Protein AF-A0AAW2Q1H2-F1 (afdb_monomer)

Secondary structure (DSSP, 8-state):
---TT-HHHHHHHHH-TTS-EEEEE-HHHHTTPPPBTTEEEEE--TTT-----S----TT-GGGS-HHHHHHHHHHHTT-

Sequence (80 aa):
MGGGTGSLAKAIAEAFPQIHCTVLDLAPVVAGLEGRRNLKYMVGDMFHYIPSSDAVLLEWIMHNWSDEECVQILKNVKKH

pLDDT: mean 94.46, std 4.27, range [65.44, 98.38]

Radius of gyration: 12.54 Å; Cα contacts (8 Å, |Δi|>4): 104; chains: 1; bounding box: 32×26×28 Å

Solvent-accessible surface area (backbone atoms only — not comparable to full-atom values): 4865 Å² total; per-residue (Å²): 62,64,37,60,91,26,68,68,50,49,54,48,29,70,78,36,69,87,45,76,35,70,31,31,23,47,58,88,61,47,61,93,61,79,55,57,96,38,33,41,68,42,73,44,48,61,86,81,54,61,82,82,66,99,73,87,56,68,63,92,45,64,87,78,49,54,72,68,53,38,52,50,37,53,52,43,66,65,75,107

Foldseek 3Di:
DQCFLPPVVVVCCVVCVPAAEEAEDACVRCPPRCADRRYYYDHDDLLPADDDDPDDDDPPNQVVDDPVSSVSSVVRVPPD

Nearest PDB structures (foldseek):
  6cig-assembly1_A  TM=9.945E-01  e=1.792E-06  Medicago sativa
  1zg3-assembly1_A  TM=9.400E-01  e=4.532E-06  Medicago truncatula
  4pgh-assembly2_C  TM=9.501E-01  e=1.851E-04  Sorghum bicolor
  6nei-assembly1_B  TM=9.296E-01  e=2.578E-04  Thalictrum flavum subsp. glaucum
  6iwt-assembly1_B  TM=9.453E-01  e=2.413E-04  Kitagawia praeruptora

InterPro domains:
  IPR001077 O-methyltransferase, C-terminal domain [PF00891] (1-79)
  IPR016461 O-methyltransferase-like [PS51683] (1-80)
  IPR016461 O-methyltransferase-like [PTHR11746] (2-79)
  IPR029063 S-adenosyl-L-methionine-dependent methyltransferase superfamily [G3DSA:3.40.50.150] (1-80)
  IPR029063 S-adenosyl-L-methionine-dependent methyltransferase superfamily [SSF53335] (2-80)

Organism: Sesamum radiatum (NCBI:txid300843)

Mean predicted aligned error: 2.71 Å

Structure (mmCIF, N/CA/C/O backbone):
data_AF-A0AAW2Q1H2-F1
#
_entry.id   AF-A0AAW2Q1H2-F1
#
loop_
_atom_site.group_PDB
_atom_site.id
_atom_site.type_symbol
_atom_site.label_atom_id
_atom_site.label_alt_id
_atom_site.label_comp_id
_atom_site.label_asym_id
_atom_site.label_entity_id
_atom_site.label_seq_id
_atom_site.pdbx_PDB_ins_code
_atom_site.Cartn_x
_atom_site.Cartn_y
_atom_site.Cartn_z
_atom_site.occupancy
_atom_site.B_iso_or_equiv
_atom_site.auth_seq_id
_atom_site.auth_comp_id
_atom_site.auth_asym_id
_atom_site.auth_atom_id
_atom_site.pdbx_PDB_model_num
ATOM 1 N N . MET A 1 1 ? -0.796 0.784 0.556 1.00 92.06 1 MET A N 1
ATOM 2 C CA . MET A 1 1 ? -0.633 1.177 -0.862 1.00 92.06 1 MET A CA 1
ATOM 3 C C . MET A 1 1 ? 0.245 0.144 -1.529 1.00 92.06 1 MET A C 1
ATOM 5 O O . MET A 1 1 ? 1.173 -0.302 -0.866 1.00 92.06 1 MET A O 1
ATOM 9 N N . GLY A 1 2 ? -0.074 -0.268 -2.758 1.00 86.50 2 GLY A N 1
ATOM 10 C CA . GLY A 1 2 ? 0.574 -1.429 -3.379 1.00 86.50 2 GLY A CA 1
ATOM 11 C C . GLY A 1 2 ? 0.380 -2.697 -2.537 1.00 86.50 2 GLY A C 1
ATOM 12 O O . GLY A 1 2 ? 1.299 -3.479 -2.333 1.00 86.50 2 GLY A O 1
ATOM 13 N N . GLY A 1 3 ? -0.798 -2.837 -1.920 1.00 86.75 3 GLY A N 1
ATOM 14 C CA . GLY A 1 3 ? -1.053 -3.886 -0.926 1.00 86.75 3 GLY A CA 1
ATOM 15 C C . GLY A 1 3 ? -1.287 -5.275 -1.525 1.00 86.75 3 GLY A C 1
ATOM 16 O O . GLY A 1 3 ? -1.653 -6.197 -0.789 1.00 86.75 3 GLY A O 1
ATOM 17 N N . GLY A 1 4 ? -1.149 -5.425 -2.844 1.00 92.31 4 GLY A N 1
ATOM 18 C CA . GLY A 1 4 ? -1.377 -6.665 -3.563 1.00 92.31 4 GLY A CA 1
ATOM 19 C C . GLY A 1 4 ? -2.796 -7.185 -3.353 1.00 92.31 4 GLY A C 1
ATOM 20 O O . GLY A 1 4 ? -3.783 -6.448 -3.375 1.00 92.31 4 GLY A O 1
ATOM 21 N N . THR A 1 5 ? -2.902 -8.477 -3.050 1.00 94.06 5 THR A N 1
ATOM 22 C CA . THR A 1 5 ? -4.178 -9.132 -2.718 1.00 94.06 5 THR A CA 1
ATOM 23 C C . THR A 1 5 ? -4.636 -8.888 -1.271 1.00 94.06 5 THR A C 1
ATOM 25 O O . THR A 1 5 ? -5.654 -9.438 -0.826 1.00 94.06 5 THR A O 1
ATOM 28 N N . GLY A 1 6 ? -3.925 -8.035 -0.524 1.00 94.88 6 GLY A N 1
ATOM 29 C CA . GLY A 1 6 ? -4.344 -7.513 0.773 1.00 94.88 6 GLY A CA 1
ATOM 30 C C . GLY A 1 6 ? -4.015 -8.389 1.980 1.00 94.88 6 GLY A C 1
ATOM 31 O O . GLY A 1 6 ? -4.700 -8.261 2.987 1.00 94.88 6 GLY A O 1
ATOM 32 N N . SER A 1 7 ? -3.020 -9.281 1.913 1.00 95.31 7 SER A N 1
ATOM 33 C CA . SER A 1 7 ? -2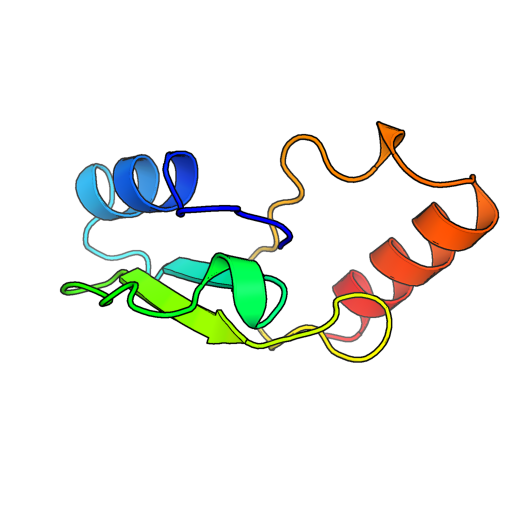.678 -10.202 3.016 1.00 95.31 7 SER A CA 1
ATOM 34 C C . SER A 1 7 ? -2.462 -9.488 4.355 1.00 95.31 7 SER A C 1
ATOM 36 O O . SER A 1 7 ? -3.104 -9.839 5.345 1.00 95.31 7 SER A O 1
ATOM 38 N N . LEU A 1 8 ? -1.634 -8.439 4.384 1.00 95.88 8 LEU A N 1
ATOM 39 C CA . LEU A 1 8 ? -1.390 -7.671 5.606 1.00 95.88 8 LEU A CA 1
ATOM 40 C C . LEU A 1 8 ? -2.632 -6.891 6.061 1.00 95.88 8 LEU A C 1
ATOM 42 O O . LEU A 1 8 ? -2.971 -6.887 7.241 1.00 95.88 8 LEU A O 1
ATOM 46 N N . ALA A 1 9 ? -3.364 -6.287 5.123 1.00 96.69 9 ALA A N 1
ATOM 47 C CA . ALA A 1 9 ? -4.593 -5.560 5.436 1.00 96.69 9 ALA A CA 1
ATOM 48 C C . ALA A 1 9 ? -5.688 -6.474 6.016 1.00 96.69 9 ALA A C 1
ATOM 50 O O . ALA A 1 9 ? -6.408 -6.054 6.916 1.00 96.69 9 ALA A O 1
ATOM 51 N N . LYS A 1 10 ? -5.788 -7.730 5.555 1.00 96.12 10 LYS A N 1
ATOM 52 C CA . LYS A 1 10 ? -6.676 -8.752 6.135 1.00 96.12 10 LYS A CA 1
ATOM 53 C C . LYS A 1 10 ? -6.295 -9.052 7.580 1.00 96.12 10 LYS A C 1
ATOM 55 O O . LYS A 1 10 ? -7.163 -8.995 8.443 1.00 96.12 10 LYS A O 1
ATOM 60 N N . ALA A 1 11 ? -5.010 -9.289 7.847 1.00 96.62 11 ALA A N 1
ATOM 61 C CA . ALA A 1 11 ? -4.528 -9.555 9.201 1.00 96.62 11 ALA A CA 1
ATOM 62 C C . ALA A 1 11 ? -4.813 -8.379 10.155 1.00 96.62 11 ALA A C 1
ATOM 64 O O . ALA A 1 11 ? -5.293 -8.590 11.267 1.00 96.62 11 ALA A O 1
ATOM 65 N N . ILE A 1 12 ? -4.590 -7.137 9.706 1.00 96.88 12 ILE A N 1
ATOM 66 C CA . ILE A 1 12 ? -4.912 -5.931 10.488 1.00 96.88 12 ILE A CA 1
ATOM 67 C C . ILE A 1 12 ? -6.421 -5.831 10.733 1.00 96.88 12 ILE A C 1
ATOM 69 O O . ILE A 1 12 ? -6.839 -5.634 11.871 1.00 96.88 12 ILE A O 1
ATOM 73 N N . ALA A 1 13 ? -7.242 -5.993 9.693 1.00 97.00 13 ALA A N 1
ATOM 74 C CA . ALA A 1 13 ? -8.695 -5.894 9.798 1.00 97.00 13 ALA A CA 1
ATOM 75 C C . ALA A 1 13 ? -9.301 -6.968 10.721 1.00 97.00 13 ALA A C 1
ATOM 77 O O . ALA A 1 13 ? -10.304 -6.708 11.388 1.00 97.00 13 ALA A O 1
ATOM 78 N N . GLU A 1 14 ? -8.702 -8.161 10.772 1.00 96.00 14 GLU A N 1
ATOM 79 C CA . GLU A 1 14 ? -9.095 -9.249 11.673 1.00 96.00 14 GLU A CA 1
ATOM 80 C C . GLU A 1 14 ? -8.666 -8.996 13.121 1.00 96.00 14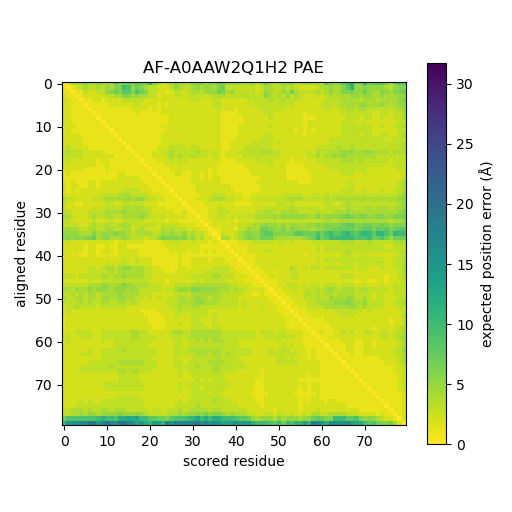 GLU A C 1
ATOM 82 O O . GLU A 1 14 ? -9.467 -9.204 14.033 1.00 96.00 14 GLU A O 1
ATOM 87 N N . ALA A 1 15 ? -7.435 -8.524 13.335 1.00 97.94 15 ALA A N 1
ATOM 88 C CA . ALA A 1 15 ? -6.910 -8.225 14.666 1.00 97.94 15 ALA A CA 1
ATOM 89 C C . ALA A 1 15 ? -7.558 -6.979 15.296 1.00 97.94 15 ALA A C 1
ATOM 91 O O . ALA A 1 15 ? -7.721 -6.914 16.514 1.00 97.94 15 ALA A O 1
ATOM 92 N N . PHE A 1 16 ? -7.953 -6.005 14.471 1.00 97.50 16 PHE A N 1
ATOM 93 C CA . PHE A 1 16 ? -8.515 -4.726 14.903 1.00 97.50 16 PHE A CA 1
ATOM 94 C C . PHE A 1 16 ? -9.812 -4.404 14.140 1.00 97.50 16 PHE A C 1
ATOM 96 O O . PHE A 1 16 ? -9.805 -3.586 13.216 1.00 97.50 16 PHE A O 1
ATOM 103 N N . PRO A 1 17 ? -10.957 -5.002 14.525 1.00 96.56 17 PRO A N 1
ATOM 104 C CA . PRO A 1 17 ? -12.233 -4.830 13.820 1.00 96.56 17 PRO A CA 1
ATOM 105 C C . PRO A 1 17 ? -12.740 -3.382 13.724 1.00 96.56 17 PRO A C 1
ATOM 107 O O . PRO A 1 17 ? -13.577 -3.075 12.879 1.00 96.56 17 PRO A O 1
ATOM 110 N N . GLN A 1 18 ? -12.256 -2.496 14.596 1.00 97.25 18 GLN A N 1
ATOM 111 C CA . GLN A 1 18 ? -12.569 -1.067 14.613 1.00 97.25 18 GLN A CA 1
ATOM 112 C C . GLN A 1 18 ? -11.783 -0.250 13.575 1.00 97.25 18 GLN A C 1
ATOM 114 O O . GLN A 1 18 ? -12.185 0.866 13.246 1.00 97.25 18 GLN A O 1
ATOM 119 N N . ILE A 1 19 ? -10.665 -0.778 13.068 1.00 97.12 19 ILE A N 1
ATOM 120 C CA . ILE A 1 19 ? -9.846 -0.112 12.052 1.00 97.12 19 ILE A CA 1
ATOM 121 C C . ILE A 1 19 ? -10.422 -0.437 10.677 1.00 97.12 19 ILE A C 1
ATOM 123 O O . ILE A 1 19 ? -10.627 -1.602 10.342 1.00 97.12 19 ILE A O 1
ATOM 127 N N . HIS A 1 20 ? -10.655 0.595 9.867 1.00 97.25 20 HIS A N 1
ATOM 128 C CA . HIS A 1 20 ? -11.036 0.433 8.468 1.00 97.25 20 HIS A CA 1
ATOM 129 C C . HIS A 1 20 ? -9.781 0.397 7.598 1.00 97.25 20 HIS A C 1
ATOM 131 O O . HIS A 1 20 ? -8.980 1.328 7.603 1.00 97.25 20 HIS A O 1
ATOM 137 N N . CYS A 1 21 ? -9.619 -0.675 6.833 1.00 97.69 21 CYS A N 1
ATOM 138 C CA . CYS A 1 21 ? -8.491 -0.877 5.941 1.00 97.69 21 CYS A CA 1
ATOM 139 C C . CYS A 1 21 ? -8.921 -0.714 4.482 1.00 97.69 21 CYS A C 1
ATOM 141 O O . CYS A 1 21 ? -9.935 -1.266 4.049 1.00 97.69 21 CYS A O 1
ATOM 143 N N . THR A 1 22 ? -8.088 -0.028 3.702 1.00 97.19 22 THR A N 1
ATOM 144 C CA . THR A 1 22 ? -8.232 0.070 2.248 1.00 97.19 22 THR A CA 1
ATOM 145 C C . THR A 1 22 ? -6.954 -0.425 1.587 1.00 97.19 22 THR A C 1
ATOM 147 O O . THR A 1 22 ? -5.868 0.098 1.839 1.00 97.19 22 THR A O 1
ATOM 150 N N . VAL A 1 23 ? -7.078 -1.432 0.727 1.00 97.00 23 VAL A N 1
ATOM 151 C CA . VAL A 1 23 ? -6.002 -1.883 -0.158 1.00 97.00 23 VAL A CA 1
ATOM 152 C C . VAL A 1 23 ? -6.149 -1.141 -1.473 1.00 97.00 23 VAL A C 1
ATOM 154 O O . VAL A 1 23 ? -7.110 -1.370 -2.201 1.00 97.00 23 VAL A O 1
ATOM 157 N N . LEU A 1 24 ? -5.207 -0.247 -1.761 1.00 96.50 24 LEU A N 1
ATOM 158 C CA . LEU A 1 24 ? -5.101 0.410 -3.058 1.00 96.50 24 LEU A CA 1
ATOM 159 C C . LEU A 1 24 ? -3.989 -0.238 -3.873 1.00 96.50 24 LEU A C 1
ATOM 161 O O . LEU A 1 24 ? -2.850 -0.304 -3.398 1.00 96.50 24 LEU A O 1
ATOM 165 N N . ASP A 1 25 ? -4.335 -0.687 -5.075 1.00 96.25 25 ASP A N 1
ATOM 166 C CA . ASP A 1 25 ? -3.407 -1.250 -6.055 1.00 96.25 25 ASP A CA 1
ATOM 167 C C . ASP A 1 25 ? -3.922 -1.032 -7.490 1.00 96.25 25 ASP A C 1
ATOM 169 O O . ASP A 1 25 ? -5.024 -0.513 -7.703 1.00 96.25 25 ASP A O 1
ATOM 173 N N . LEU A 1 26 ? -3.134 -1.432 -8.485 1.00 96.12 26 LEU A N 1
ATOM 174 C CA . LEU A 1 26 ? -3.506 -1.319 -9.892 1.00 96.12 26 LEU A CA 1
ATOM 175 C C . LEU A 1 26 ? -4.700 -2.222 -10.235 1.00 96.12 26 LEU A C 1
ATOM 177 O O . LEU A 1 26 ? -4.903 -3.281 -9.640 1.00 96.12 26 LEU A O 1
ATOM 181 N N . ALA A 1 27 ? -5.468 -1.836 -11.260 1.00 95.56 27 ALA A N 1
ATOM 182 C CA . ALA A 1 27 ? -6.678 -2.556 -11.670 1.00 95.56 27 ALA A CA 1
ATOM 183 C C . ALA A 1 27 ? -6.471 -4.068 -11.884 1.00 95.56 27 ALA A C 1
ATOM 185 O O . ALA A 1 27 ? -7.281 -4.835 -11.365 1.00 95.56 27 ALA A O 1
ATOM 186 N N . PRO A 1 28 ? -5.398 -4.533 -12.561 1.00 95.88 28 PRO A N 1
ATOM 187 C CA . PRO A 1 28 ? -5.175 -5.966 -12.756 1.00 95.88 28 PRO A CA 1
ATOM 188 C C . PRO A 1 28 ? -4.933 -6.739 -11.453 1.00 95.88 28 PRO A C 1
ATOM 190 O O . PRO A 1 28 ? -5.169 -7.940 -11.414 1.00 95.88 28 PRO A O 1
ATOM 193 N N . VAL A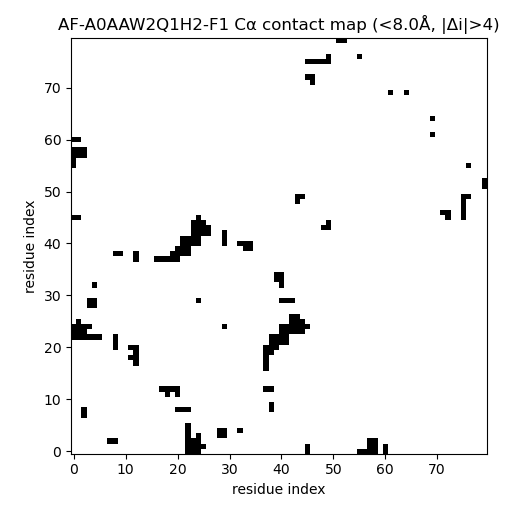 1 29 ? -4.463 -6.068 -10.397 1.00 95.44 29 VAL A N 1
ATOM 194 C CA . VAL A 1 29 ? -4.117 -6.696 -9.114 1.00 95.44 29 VAL A CA 1
ATOM 195 C C . VAL A 1 29 ? -5.355 -6.899 -8.245 1.00 95.44 29 VAL 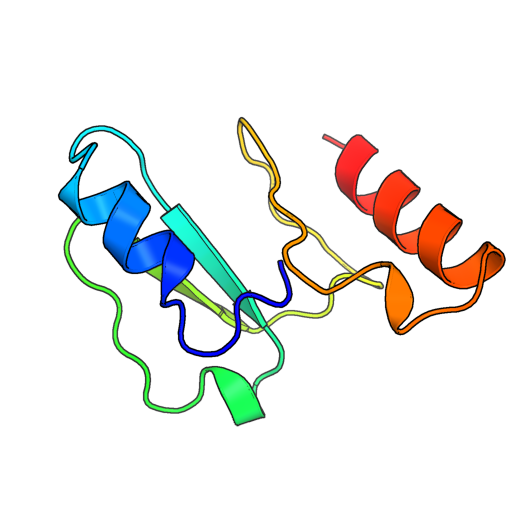A C 1
ATOM 197 O O . VAL A 1 29 ? -5.509 -7.949 -7.625 1.00 95.44 29 VAL A O 1
ATOM 200 N N . VAL A 1 30 ? -6.248 -5.906 -8.203 1.00 94.38 30 VAL A N 1
ATOM 201 C CA . VAL A 1 30 ? -7.468 -5.962 -7.377 1.00 94.38 30 VAL A CA 1
ATOM 202 C C . VAL A 1 30 ? -8.706 -6.446 -8.133 1.00 94.38 30 VAL A C 1
ATOM 204 O O . VAL A 1 30 ? -9.778 -6.559 -7.540 1.00 94.38 30 VAL A O 1
ATOM 207 N N . ALA A 1 31 ? -8.585 -6.748 -9.428 1.00 94.44 31 ALA A N 1
ATOM 208 C CA . ALA A 1 31 ? -9.680 -7.286 -10.226 1.00 94.44 31 ALA A CA 1
ATOM 209 C C . ALA A 1 31 ? -10.240 -8.578 -9.604 1.00 94.44 31 ALA A C 1
ATOM 211 O O . ALA A 1 31 ? -9.510 -9.532 -9.344 1.00 94.44 31 ALA A O 1
ATOM 212 N N . GLY A 1 32 ? -11.554 -8.604 -9.368 1.00 93.44 32 GLY A N 1
ATOM 213 C CA . GLY A 1 32 ? -12.246 -9.755 -8.779 1.00 93.44 32 GLY A CA 1
ATOM 214 C C . GLY A 1 32 ? -12.038 -9.939 -7.271 1.00 93.44 32 GLY A C 1
ATOM 215 O O . GLY A 1 32 ? -12.559 -10.901 -6.712 1.00 93.44 32 GLY A O 1
ATOM 216 N N . LEU A 1 33 ? -11.310 -9.041 -6.597 1.00 95.62 33 LEU A N 1
ATOM 217 C CA . LEU A 1 33 ? -11.207 -9.060 -5.140 1.00 95.62 33 LEU A CA 1
ATOM 218 C C . LEU A 1 33 ? -12.401 -8.347 -4.509 1.00 95.62 33 LEU A C 1
ATOM 220 O O . LEU A 1 33 ? -12.680 -7.182 -4.793 1.00 95.62 33 LEU A O 1
ATOM 224 N N . GLU A 1 34 ? -13.069 -9.037 -3.592 1.00 93.75 34 GLU A N 1
ATOM 225 C CA . GLU A 1 34 ? -14.171 -8.479 -2.818 1.00 93.75 34 GLU A CA 1
ATOM 226 C C . GLU A 1 34 ? -13.710 -8.111 -1.405 1.00 93.75 34 GLU A C 1
ATOM 228 O O . GLU A 1 34 ? -13.051 -8.886 -0.706 1.00 93.75 34 GLU A O 1
ATOM 233 N N . GLY A 1 35 ? -14.061 -6.896 -0.980 1.00 93.00 35 GLY A N 1
ATOM 234 C CA . GLY A 1 35 ? -13.856 -6.449 0.394 1.00 93.00 35 GLY A CA 1
ATOM 235 C C . GLY A 1 35 ? -14.764 -7.195 1.374 1.00 93.00 35 GLY A C 1
ATOM 236 O O . GLY A 1 35 ? -15.753 -7.820 0.995 1.00 93.00 35 GLY A O 1
ATOM 237 N N . ARG A 1 36 ? -14.464 -7.101 2.669 1.00 90.56 36 ARG A N 1
ATOM 238 C CA . ARG A 1 36 ? -15.288 -7.711 3.719 1.00 90.56 36 ARG A CA 1
ATOM 239 C C . ARG A 1 36 ? -15.248 -6.880 4.990 1.00 90.56 36 ARG A C 1
ATOM 241 O O . ARG A 1 36 ? -14.169 -6.584 5.491 1.00 90.56 36 ARG A O 1
ATOM 248 N N . ARG A 1 37 ? -16.425 -6.604 5.569 1.00 92.94 37 ARG A N 1
ATOM 249 C CA . ARG A 1 37 ? -16.586 -5.845 6.825 1.00 92.94 37 ARG A CA 1
ATOM 250 C C . ARG A 1 37 ? -15.833 -4.506 6.765 1.00 92.94 37 ARG A C 1
ATOM 252 O O . ARG A 1 37 ? -16.274 -3.591 6.080 1.00 92.94 37 ARG A O 1
ATOM 259 N N . ASN A 1 38 ? -14.707 -4.420 7.459 1.00 96.88 38 ASN A N 1
ATOM 260 C CA . ASN A 1 38 ? -13.843 -3.257 7.606 1.00 96.88 38 ASN A CA 1
ATOM 261 C C . ASN A 1 38 ? -12.685 -3.214 6.588 1.00 96.88 38 ASN A C 1
ATOM 263 O O . ASN A 1 38 ? -11.866 -2.308 6.664 1.00 96.88 38 ASN A O 1
ATOM 267 N N . LEU A 1 39 ? -12.616 -4.141 5.626 1.00 97.62 39 LEU A N 1
ATOM 268 C CA . LEU A 1 39 ? -11.625 -4.155 4.546 1.00 97.62 39 LEU A CA 1
ATOM 269 C C . LEU A 1 39 ? -12.267 -3.835 3.189 1.00 97.62 39 LEU A C 1
ATOM 271 O O . LEU A 1 39 ? -13.243 -4.479 2.797 1.00 97.62 39 LEU A O 1
ATOM 275 N N . LYS A 1 40 ? -11.676 -2.902 2.438 1.00 97.31 40 LYS A N 1
ATOM 276 C CA . LYS A 1 40 ? -12.064 -2.548 1.062 1.00 97.31 40 LYS A CA 1
ATOM 277 C C . LYS A 1 40 ? -10.876 -2.633 0.104 1.00 97.31 40 LYS A C 1
ATOM 279 O O . LYS A 1 40 ? -9.734 -2.430 0.510 1.00 97.31 40 LYS A O 1
ATOM 284 N N . TYR A 1 41 ? -11.169 -2.872 -1.171 1.00 97.12 41 TYR A N 1
ATOM 285 C CA . TYR A 1 41 ? -10.207 -2.777 -2.268 1.00 97.12 41 TYR A CA 1
ATOM 286 C C . TYR A 1 41 ? -10.530 -1.561 -3.131 1.00 97.12 41 TYR A C 1
ATOM 288 O O . TYR A 1 41 ? -11.697 -1.260 -3.380 1.00 97.12 41 TYR A O 1
ATOM 296 N N . MET A 1 42 ? -9.492 -0.861 -3.571 1.00 95.62 42 MET A N 1
ATOM 297 C CA . MET A 1 42 ? -9.590 0.325 -4.404 1.00 95.62 42 MET A CA 1
ATOM 298 C C . MET A 1 42 ? -8.589 0.221 -5.548 1.00 95.62 42 MET A C 1
ATOM 300 O O . MET A 1 42 ? -7.417 -0.080 -5.343 1.00 95.62 42 MET A O 1
ATOM 304 N N . VAL 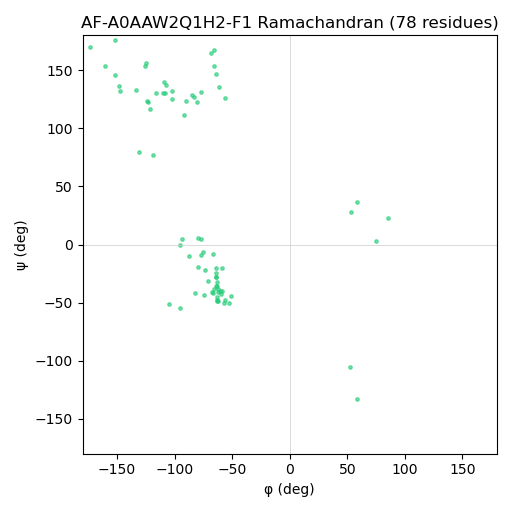A 1 43 ? -9.055 0.500 -6.759 1.00 95.81 43 VAL A N 1
ATOM 305 C CA . VAL A 1 43 ? -8.171 0.671 -7.910 1.00 95.81 43 VAL A CA 1
ATOM 306 C C . VAL A 1 43 ? -7.530 2.050 -7.824 1.00 95.81 43 VAL A C 1
ATOM 308 O O . VAL A 1 43 ? -8.238 3.044 -7.649 1.00 9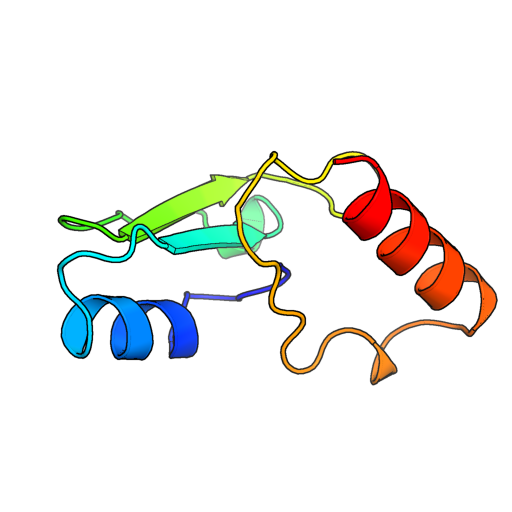5.81 43 VAL A O 1
ATOM 311 N N . GLY A 1 44 ? -6.213 2.133 -7.977 1.00 94.44 44 GLY A N 1
ATOM 312 C CA . GLY A 1 44 ? -5.531 3.418 -8.026 1.00 94.44 44 GLY A CA 1
ATOM 313 C C . GLY A 1 44 ? -4.052 3.319 -8.360 1.00 94.44 44 GLY A C 1
ATOM 314 O O . GLY A 1 44 ? -3.462 2.243 -8.358 1.00 94.44 44 GLY A O 1
ATOM 315 N N . ASP A 1 45 ? -3.467 4.483 -8.619 1.00 94.44 45 ASP A N 1
ATOM 316 C CA . ASP A 1 45 ? -2.037 4.657 -8.835 1.00 94.44 45 ASP A CA 1
ATOM 317 C C . ASP A 1 45 ? -1.486 5.654 -7.807 1.00 94.44 45 ASP A C 1
ATOM 319 O O . ASP A 1 45 ? -1.851 6.833 -7.791 1.00 94.44 45 ASP A O 1
ATOM 323 N N . MET A 1 46 ? -0.582 5.165 -6.957 1.00 93.38 46 MET A N 1
ATOM 324 C CA . MET A 1 46 ? 0.046 5.929 -5.877 1.00 93.38 46 MET A CA 1
ATOM 325 C C . MET A 1 46 ? 0.918 7.100 -6.362 1.00 93.38 46 MET A C 1
ATOM 327 O O . MET A 1 46 ? 1.158 8.038 -5.596 1.00 93.38 46 MET A O 1
ATOM 331 N N . PHE A 1 47 ? 1.361 7.094 -7.624 1.00 94.69 47 PHE A N 1
ATOM 332 C CA . PHE A 1 47 ? 2.073 8.227 -8.223 1.00 94.69 47 PHE A CA 1
ATOM 333 C C . PHE A 1 47 ? 1.153 9.409 -8.537 1.00 94.69 47 PHE A C 1
ATOM 335 O O . PHE A 1 47 ? 1.624 10.550 -8.597 1.00 94.69 47 PHE A O 1
ATOM 342 N N . HIS A 1 48 ? -0.148 9.152 -8.676 1.00 92.00 48 HIS A N 1
ATOM 343 C CA . HIS A 1 48 ? -1.151 10.147 -9.039 1.00 92.00 48 HIS A CA 1
ATOM 344 C C . HIS A 1 48 ? -2.006 10.568 -7.844 1.00 92.00 48 HIS A C 1
ATOM 346 O O . HIS A 1 48 ? -2.150 11.763 -7.578 1.00 92.00 48 HIS A O 1
ATOM 352 N N . TYR A 1 49 ? -2.576 9.603 -7.118 1.00 88.25 49 TYR A N 1
ATOM 353 C CA . TYR A 1 49 ? -3.526 9.875 -6.046 1.00 88.25 49 TYR A CA 1
ATOM 354 C C . TYR A 1 49 ? -3.446 8.836 -4.928 1.00 88.25 49 TYR A C 1
ATOM 356 O O . TYR A 1 49 ? -3.413 7.629 -5.167 1.00 88.25 49 TYR A O 1
ATOM 364 N N . ILE A 1 50 ? -3.470 9.328 -3.690 1.00 90.31 50 ILE A N 1
ATOM 365 C CA . ILE A 1 50 ? -3.555 8.522 -2.475 1.00 90.31 50 ILE A CA 1
ATOM 366 C C . ILE A 1 50 ? -4.775 9.023 -1.695 1.00 90.31 50 ILE A C 1
ATOM 368 O O . ILE A 1 50 ? -4.849 10.222 -1.424 1.00 90.31 50 ILE A O 1
ATOM 372 N N . PRO A 1 51 ? -5.750 8.159 -1.365 1.00 89.88 51 PRO A N 1
ATOM 373 C CA . PRO A 1 51 ? -6.918 8.570 -0.600 1.00 89.88 51 PRO A CA 1
ATOM 374 C C . PRO A 1 51 ? -6.517 9.030 0.804 1.00 89.88 51 PRO A C 1
ATOM 376 O O . PRO A 1 51 ? -5.581 8.497 1.396 1.00 89.88 51 PRO A O 1
ATOM 379 N N . SER A 1 52 ? -7.250 10.007 1.340 1.00 91.00 52 SER A N 1
ATOM 380 C CA . SER A 1 52 ? -7.069 10.465 2.720 1.00 91.00 52 SER A CA 1
ATOM 381 C C . SER A 1 52 ? -7.351 9.320 3.703 1.00 91.00 52 SER A C 1
ATOM 383 O O . SER A 1 52 ? -8.317 8.568 3.541 1.00 91.00 52 SER A O 1
ATOM 385 N N . SER A 1 53 ? -6.481 9.174 4.699 1.00 93.81 53 SER A N 1
ATOM 386 C CA . SER A 1 53 ? -6.521 8.116 5.711 1.00 93.81 53 SER A CA 1
ATOM 387 C C . SER A 1 53 ? -5.696 8.527 6.925 1.00 93.81 53 SER A C 1
ATOM 389 O O . SER A 1 53 ? -4.706 9.235 6.758 1.00 93.81 53 SER A O 1
ATOM 391 N N . ASP A 1 54 ? -6.025 8.007 8.106 1.00 95.88 54 ASP A N 1
ATOM 392 C CA . ASP A 1 54 ? -5.280 8.306 9.340 1.00 95.88 54 ASP A CA 1
ATOM 393 C C . ASP A 1 54 ? -3.826 7.802 9.308 1.00 95.88 54 ASP A C 1
ATOM 395 O O . ASP A 1 54 ? -2.951 8.352 9.973 1.00 95.88 54 ASP A O 1
ATOM 399 N N . ALA A 1 55 ? -3.557 6.741 8.541 1.00 94.94 55 ALA A N 1
ATOM 400 C CA . ALA A 1 55 ? -2.222 6.188 8.355 1.00 94.94 55 ALA A CA 1
ATOM 401 C C . ALA A 1 55 ? -2.090 5.498 6.994 1.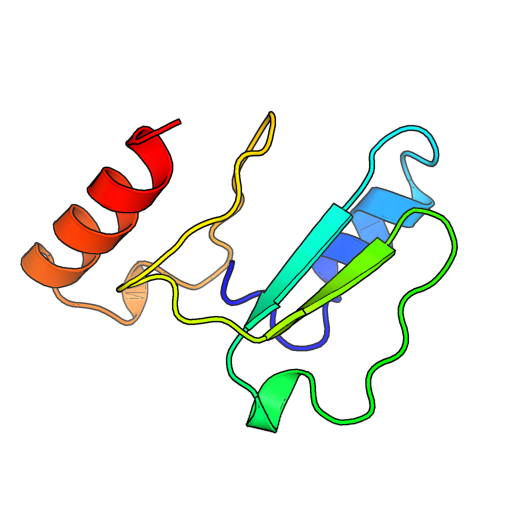00 94.94 55 ALA A C 1
ATOM 403 O O . ALA A 1 55 ? -3.015 4.836 6.520 1.00 94.94 55 ALA A O 1
ATOM 404 N N . VAL A 1 56 ? -0.894 5.587 6.406 1.00 95.50 56 VAL A N 1
ATOM 405 C CA . VAL A 1 56 ? -0.544 4.906 5.156 1.00 95.50 56 VAL A CA 1
ATOM 406 C C . VAL A 1 56 ? 0.559 3.888 5.409 1.00 95.50 56 VAL A C 1
ATOM 408 O O . VAL A 1 56 ? 1.599 4.209 5.978 1.00 95.50 56 VAL A O 1
ATOM 411 N N . LEU A 1 57 ? 0.345 2.663 4.926 1.00 95.56 57 LEU A N 1
ATOM 412 C CA . LEU A 1 57 ? 1.338 1.595 4.955 1.00 95.56 57 LEU A CA 1
ATOM 413 C C . LEU A 1 57 ? 1.878 1.307 3.548 1.00 95.56 57 LEU A C 1
ATOM 415 O O . LEU A 1 57 ? 1.105 1.126 2.599 1.00 95.56 57 LEU A O 1
ATOM 419 N N . LEU A 1 58 ? 3.205 1.259 3.439 1.00 95.25 58 LEU A N 1
ATOM 420 C CA . LEU A 1 58 ? 3.974 0.982 2.223 1.00 95.25 58 LEU A CA 1
ATOM 421 C C . LEU A 1 58 ? 4.813 -0.283 2.448 1.00 95.25 5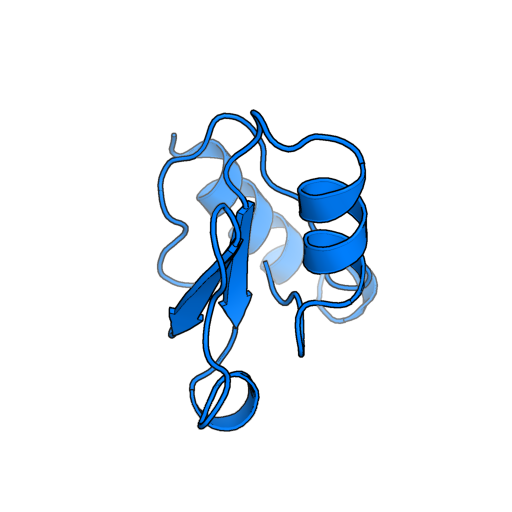8 LEU A C 1
ATOM 423 O O . LEU A 1 58 ? 6.007 -0.219 2.727 1.00 95.25 58 LEU A O 1
ATOM 427 N N . GLU A 1 59 ? 4.163 -1.441 2.382 1.00 93.25 59 GLU A N 1
ATOM 428 C CA . GLU A 1 59 ? 4.811 -2.741 2.555 1.00 93.25 59 GLU A CA 1
ATOM 429 C C . GLU A 1 59 ? 5.506 -3.158 1.252 1.00 93.25 59 GLU A C 1
ATOM 431 O O . GLU A 1 59 ? 4.858 -3.258 0.218 1.00 93.25 59 GLU A O 1
ATOM 436 N N . TRP A 1 60 ? 6.818 -3.417 1.298 1.00 93.31 60 TRP A N 1
ATOM 437 C CA . TRP A 1 60 ? 7.596 -3.877 0.138 1.00 93.31 60 TRP A CA 1
ATOM 438 C C . TRP A 1 60 ? 7.463 -2.982 -1.123 1.00 93.31 60 TRP A C 1
ATOM 440 O O . TRP A 1 60 ? 7.634 -3.451 -2.242 1.00 93.31 60 TRP A O 1
ATOM 450 N N . ILE A 1 61 ? 7.196 -1.678 -0.949 1.00 94.75 61 ILE A N 1
ATOM 451 C CA . ILE A 1 61 ? 7.019 -0.733 -2.069 1.00 94.75 61 ILE A CA 1
ATOM 452 C C . ILE A 1 61 ? 8.300 0.021 -2.400 1.00 94.75 61 ILE A C 1
ATOM 454 O O . ILE A 1 61 ? 8.742 0.015 -3.542 1.00 94.75 61 ILE A O 1
ATOM 458 N N . MET A 1 62 ? 8.890 0.686 -1.406 1.00 95.94 62 MET A N 1
ATOM 459 C CA . MET A 1 62 ? 9.912 1.713 -1.645 1.00 95.94 62 MET A CA 1
ATOM 460 C C . MET A 1 62 ? 11.188 1.169 -2.299 1.00 95.94 62 MET A C 1
ATOM 462 O O . MET A 1 62 ? 11.842 1.888 -3.033 1.00 95.94 62 MET A O 1
ATOM 466 N N . HIS A 1 63 ? 11.531 -0.105 -2.094 1.00 95.69 63 HIS A N 1
ATOM 467 C CA . HIS A 1 63 ? 12.736 -0.693 -2.693 1.00 95.69 63 HIS A CA 1
ATOM 468 C C . HIS A 1 63 ? 12.604 -1.010 -4.194 1.00 95.69 63 HIS A C 1
ATOM 470 O O . HIS A 1 63 ? 13.586 -1.426 -4.800 1.00 95.69 63 HIS A O 1
ATOM 476 N N . ASN A 1 64 ? 11.413 -0.858 -4.788 1.00 95.81 64 ASN A N 1
ATOM 477 C CA . ASN A 1 64 ? 11.187 -1.107 -6.217 1.00 95.81 64 ASN A CA 1
ATOM 478 C C . ASN A 1 64 ? 11.469 0.118 -7.097 1.00 95.81 64 ASN A C 1
ATOM 480 O O . ASN A 1 64 ? 11.457 -0.008 -8.319 1.00 95.81 64 ASN A O 1
ATOM 484 N N . TRP A 1 65 ? 11.671 1.287 -6.489 1.00 97.06 65 TRP A N 1
ATOM 485 C CA . TRP A 1 65 ? 11.652 2.578 -7.171 1.00 97.06 65 TRP A CA 1
ATOM 486 C C . TRP A 1 65 ? 12.946 3.352 -6.932 1.00 97.06 65 TRP A C 1
ATOM 488 O O . TRP A 1 65 ? 13.628 3.129 -5.930 1.00 97.06 65 TRP A O 1
ATOM 498 N N . SER A 1 66 ? 13.276 4.277 -7.837 1.00 98.38 66 SER A N 1
ATOM 499 C CA . SER A 1 66 ? 14.412 5.184 -7.644 1.00 98.38 66 SER A CA 1
ATOM 500 C C . SER A 1 66 ? 14.181 6.129 -6.460 1.00 98.38 66 SER A C 1
ATOM 502 O O . SER A 1 66 ? 13.058 6.280 -5.971 1.00 98.38 66 SER A O 1
ATOM 504 N N . ASP A 1 67 ? 15.231 6.820 -6.015 1.00 98.31 67 ASP A N 1
ATOM 505 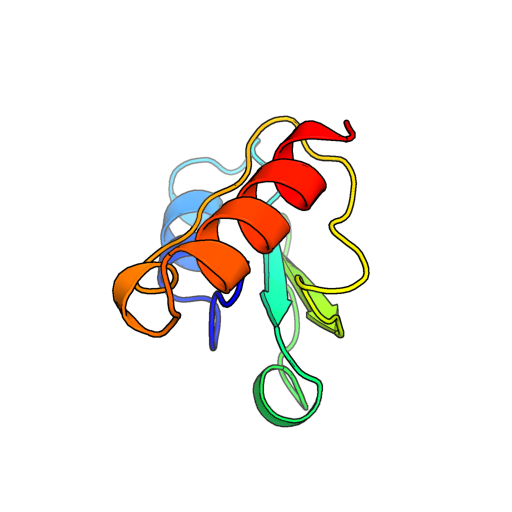C CA . ASP A 1 67 ? 15.120 7.818 -4.947 1.00 98.31 67 ASP A CA 1
ATOM 506 C C . ASP A 1 67 ? 14.131 8.941 -5.318 1.00 98.31 67 ASP A C 1
ATOM 508 O O . ASP A 1 67 ? 13.321 9.368 -4.491 1.00 98.31 67 ASP A O 1
ATOM 512 N N . GLU A 1 68 ? 14.139 9.398 -6.573 1.00 98.19 68 GLU A N 1
ATOM 513 C CA . GLU A 1 68 ? 13.228 10.431 -7.078 1.00 98.19 68 GLU A CA 1
ATOM 514 C C . GLU A 1 68 ? 11.767 9.972 -7.038 1.00 98.19 68 GLU A C 1
ATOM 516 O O . GLU A 1 68 ? 10.887 10.706 -6.571 1.00 98.19 68 GLU A O 1
ATOM 521 N N . GLU A 1 69 ? 11.511 8.744 -7.485 1.00 97.69 69 GLU A N 1
ATOM 522 C CA . GLU A 1 69 ? 10.187 8.123 -7.472 1.00 97.69 69 GLU A CA 1
ATOM 523 C C . GLU A 1 69 ? 9.706 7.881 -6.036 1.00 97.69 69 GLU A C 1
ATOM 525 O O . GLU A 1 69 ? 8.563 8.197 -5.694 1.00 97.69 69 GLU A O 1
ATOM 530 N N . CYS A 1 70 ? 10.595 7.425 -5.151 1.00 97.56 70 CYS A N 1
ATOM 531 C CA . CYS A 1 70 ? 10.333 7.293 -3.723 1.00 97.56 70 CYS A CA 1
ATOM 532 C C . CYS A 1 70 ? 9.899 8.626 -3.101 1.00 97.56 70 CYS A C 1
ATOM 534 O O . CYS A 1 70 ? 8.891 8.697 -2.390 1.00 97.56 70 CYS A O 1
ATOM 536 N N . VAL A 1 71 ? 10.626 9.709 -3.387 1.00 97.12 71 VAL A N 1
ATOM 537 C CA . VAL A 1 71 ? 10.280 11.053 -2.907 1.00 97.12 71 VAL A CA 1
ATOM 538 C C . VAL A 1 71 ? 8.920 11.498 -3.449 1.00 97.12 71 VAL A C 1
ATOM 540 O O . VAL A 1 71 ? 8.149 12.118 -2.711 1.00 97.12 71 VAL A O 1
ATOM 543 N N . GLN A 1 72 ? 8.589 11.186 -4.703 1.00 96.19 72 GLN A N 1
ATOM 544 C CA . GLN A 1 72 ? 7.274 11.487 -5.273 1.00 96.19 72 GLN A CA 1
ATOM 545 C C . GLN A 1 72 ? 6.148 10.740 -4.547 1.00 96.19 72 GLN A C 1
ATOM 547 O O . GLN A 1 72 ? 5.165 11.372 -4.146 1.00 96.19 72 GLN A O 1
ATOM 552 N N . ILE A 1 73 ? 6.303 9.432 -4.321 1.00 95.19 73 ILE A N 1
ATOM 553 C CA . ILE A 1 73 ? 5.332 8.616 -3.577 1.00 95.19 73 ILE A CA 1
ATOM 554 C C . ILE A 1 73 ? 5.126 9.198 -2.173 1.00 95.19 73 ILE A C 1
ATOM 556 O O . ILE A 1 73 ? 3.994 9.476 -1.775 1.00 95.19 73 ILE A O 1
ATOM 560 N N . LEU A 1 74 ? 6.207 9.465 -1.434 1.00 95.19 74 LEU A N 1
ATOM 561 C CA . LEU A 1 74 ? 6.130 10.005 -0.071 1.00 95.19 74 LEU A CA 1
ATOM 562 C C . LEU A 1 74 ? 5.512 11.409 -0.021 1.00 95.19 74 LEU A C 1
ATOM 564 O O . LEU A 1 74 ? 4.762 11.723 0.905 1.00 95.19 74 LEU A O 1
ATOM 568 N N . LYS A 1 75 ? 5.769 12.257 -1.025 1.00 94.94 75 LYS A N 1
ATOM 569 C CA . LYS A 1 75 ? 5.095 13.558 -1.153 1.00 94.94 75 LYS A CA 1
ATOM 570 C C . LYS A 1 75 ? 3.592 13.390 -1.327 1.00 94.94 75 LYS A C 1
ATOM 572 O O . LYS A 1 75 ? 2.849 14.151 -0.719 1.00 94.94 75 LYS A O 1
ATOM 577 N N . ASN A 1 76 ? 3.143 12.418 -2.121 1.00 93.06 76 ASN A N 1
ATOM 578 C CA . ASN A 1 76 ? 1.718 12.136 -2.273 1.00 93.06 76 ASN A CA 1
ATOM 579 C C . ASN A 1 76 ? 1.092 11.613 -0.978 1.00 93.06 76 ASN A C 1
ATOM 581 O O . ASN A 1 76 ? -0.013 12.029 -0.650 1.00 93.06 76 ASN A O 1
ATOM 585 N N . VAL A 1 77 ? 1.811 10.782 -0.215 1.00 92.56 77 VAL A N 1
ATOM 586 C CA . VAL A 1 77 ? 1.349 10.303 1.100 1.00 92.56 77 VAL A CA 1
ATOM 587 C C . VAL A 1 77 ? 1.139 11.467 2.070 1.00 92.56 77 VAL A C 1
ATOM 589 O O . VAL A 1 77 ? 0.151 11.484 2.790 1.00 92.56 77 VAL A O 1
ATOM 592 N N . LYS A 1 78 ? 2.032 12.463 2.060 1.00 91.00 78 LYS A N 1
ATOM 593 C CA . LYS A 1 78 ? 1.987 13.621 2.970 1.00 91.00 78 LYS A CA 1
ATOM 594 C C . LYS A 1 78 ? 0.939 14.687 2.599 1.00 91.00 78 LYS A C 1
ATOM 596 O O . LYS A 1 78 ? 0.755 15.641 3.347 1.00 91.00 78 LYS A O 1
ATOM 601 N N . LYS A 1 79 ? 0.285 14.613 1.435 1.00 84.38 79 LYS A N 1
ATOM 602 C CA . LYS A 1 79 ? -0.647 15.673 0.983 1.00 84.38 79 LYS A CA 1
ATOM 603 C C . LYS A 1 79 ? -1.917 15.799 1.842 1.00 84.38 79 LYS A C 1
ATOM 605 O O . LYS A 1 79 ? -2.671 16.751 1.637 1.00 84.38 79 LYS A O 1
ATOM 610 N N . HIS A 1 80 ? -2.141 14.875 2.771 1.00 65.44 80 HIS A N 1
ATOM 611 C CA . HIS A 1 80 ? -3.309 14.775 3.642 1.00 65.44 80 HIS A CA 1
ATOM 612 C C . HIS A 1 80 ? -2.865 14.545 5.086 1.00 65.44 80 HIS A C 1
ATOM 614 O O . HIS A 1 80 ? -3.640 14.955 5.975 1.00 65.44 80 HIS A O 1
#